Protein AF-A0A0S4QVL9-F1 (afdb_monomer)

pLDDT: mean 72.51, std 14.25, range [42.41, 96.69]

Organism: NCBI:txid795642

Structure (mmCIF, N/CA/C/O backbone):
data_AF-A0A0S4QVL9-F1
#
_entry.id   AF-A0A0S4QVL9-F1
#
loop_
_atom_site.group_PDB
_atom_site.id
_atom_site.type_symbol
_atom_site.label_atom_id
_atom_site.label_alt_id
_atom_site.label_comp_id
_atom_site.label_asym_id
_atom_site.label_entity_id
_atom_site.label_seq_id
_atom_site.pdbx_PDB_ins_code
_atom_site.Cartn_x
_atom_site.Cartn_y
_atom_site.Cartn_z
_atom_site.occupancy
_atom_site.B_iso_or_equiv
_atom_site.auth_seq_id
_atom_site.auth_comp_id
_atom_site.auth_asym_id
_atom_site.auth_atom_id
_atom_site.pdbx_PDB_model_num
ATOM 1 N N . MET A 1 1 ? 8.993 -12.691 2.794 1.00 63.38 1 MET A N 1
ATOM 2 C CA . MET A 1 1 ? 9.316 -13.850 1.930 1.00 63.38 1 MET A CA 1
ATOM 3 C C . MET A 1 1 ? 9.434 -13.462 0.450 1.00 63.38 1 MET A C 1
ATOM 5 O O . MET A 1 1 ? 10.462 -13.752 -0.136 1.00 63.38 1 MET A O 1
ATOM 9 N N . TRP A 1 2 ? 8.481 -12.726 -0.137 1.00 74.31 2 TRP A N 1
ATOM 10 C CA . TRP A 1 2 ? 8.482 -12.377 -1.574 1.00 74.31 2 TRP A CA 1
ATOM 11 C C . TRP A 1 2 ? 9.631 -11.493 -2.078 1.00 74.31 2 TRP A C 1
ATOM 13 O O . TRP A 1 2 ? 10.157 -11.750 -3.154 1.00 74.31 2 TRP A O 1
ATOM 23 N N . LEU A 1 3 ? 10.062 -10.490 -1.304 1.00 77.88 3 LEU A N 1
ATOM 24 C CA . LEU A 1 3 ? 11.186 -9.633 -1.705 1.00 77.88 3 LEU A CA 1
ATOM 25 C C . LEU A 1 3 ? 12.481 -10.435 -1.896 1.00 77.88 3 LEU A C 1
ATOM 27 O O . LEU A 1 3 ? 13.218 -10.189 -2.840 1.00 77.88 3 LEU A O 1
ATOM 31 N N . ARG A 1 4 ? 12.737 -11.413 -1.020 1.00 81.81 4 ARG A N 1
ATOM 32 C CA . ARG A 1 4 ? 13.917 -12.276 -1.114 1.00 81.81 4 ARG A CA 1
ATOM 33 C C . ARG A 1 4 ? 13.907 -13.089 -2.408 1.00 81.81 4 ARG A C 1
ATOM 35 O O . ARG A 1 4 ? 14.911 -13.089 -3.101 1.00 81.81 4 ARG A O 1
ATOM 42 N N . LEU A 1 5 ? 12.771 -13.704 -2.742 1.00 83.25 5 LEU A N 1
ATOM 43 C CA . LEU A 1 5 ? 12.609 -14.469 -3.983 1.00 83.25 5 LEU A CA 1
ATOM 44 C C . LEU A 1 5 ? 12.820 -13.585 -5.219 1.00 83.25 5 LEU A C 1
ATOM 46 O O . LEU A 1 5 ? 13.535 -13.970 -6.134 1.00 83.25 5 LEU A O 1
ATOM 50 N N . HIS A 1 6 ? 12.262 -12.370 -5.213 1.00 80.50 6 HIS A N 1
ATOM 51 C CA . HIS A 1 6 ? 12.462 -11.396 -6.291 1.00 80.50 6 HIS A CA 1
ATOM 52 C C . HIS A 1 6 ? 13.935 -10.990 -6.437 1.00 80.50 6 HIS A C 1
ATOM 54 O O . HIS A 1 6 ? 14.450 -10.942 -7.548 1.00 80.50 6 HIS A O 1
ATOM 60 N N . VAL A 1 7 ? 14.634 -10.733 -5.325 1.00 82.81 7 VAL A N 1
ATOM 61 C CA . VAL A 1 7 ? 16.070 -10.402 -5.337 1.00 82.81 7 VAL A CA 1
ATOM 62 C C . VAL A 1 7 ? 16.918 -11.589 -5.809 1.00 82.81 7 VAL A C 1
ATOM 64 O O . VAL A 1 7 ? 17.855 -11.401 -6.577 1.00 82.81 7 VAL A O 1
ATOM 67 N N . GLU A 1 8 ? 16.584 -12.813 -5.401 1.00 83.94 8 GLU A N 1
ATOM 68 C CA . GLU A 1 8 ? 17.252 -14.029 -5.884 1.00 83.94 8 GLU A CA 1
ATOM 69 C C . GLU A 1 8 ? 17.040 -14.229 -7.398 1.00 83.94 8 GLU A C 1
ATOM 71 O O . GLU A 1 8 ? 17.981 -14.598 -8.097 1.00 83.94 8 GLU A O 1
ATOM 76 N N . GLU A 1 9 ? 15.854 -13.909 -7.927 1.00 80.94 9 GLU A N 1
ATOM 77 C CA . GLU A 1 9 ? 15.532 -14.011 -9.358 1.00 80.94 9 GLU A CA 1
ATOM 78 C C . GLU A 1 9 ? 16.259 -12.964 -10.222 1.00 80.94 9 GLU A C 1
ATOM 80 O O . GLU A 1 9 ? 16.726 -13.265 -11.322 1.00 80.94 9 GLU A O 1
ATOM 85 N N . ILE A 1 10 ? 16.356 -11.717 -9.752 1.00 78.31 10 ILE A N 1
ATOM 86 C CA . ILE A 1 10 ? 17.024 -10.633 -10.496 1.00 78.31 10 ILE A CA 1
ATOM 87 C C . ILE A 1 10 ? 18.547 -10.614 -10.301 1.00 78.31 10 ILE A C 1
ATOM 89 O O . ILE A 1 10 ? 19.243 -9.952 -11.072 1.00 78.31 10 ILE A O 1
ATOM 93 N N . GLY A 1 11 ? 19.062 -11.335 -9.303 1.00 79.38 11 GLY A N 1
ATOM 94 C CA . GLY A 1 11 ? 20.475 -11.376 -8.939 1.00 79.38 11 GLY A CA 1
ATOM 95 C C . GLY A 1 11 ? 20.902 -10.247 -7.993 1.00 79.38 11 GLY A C 1
ATOM 96 O O . GLY A 1 11 ? 20.089 -9.515 -7.427 1.00 79.38 11 GLY A O 1
ATOM 97 N N . ARG A 1 12 ?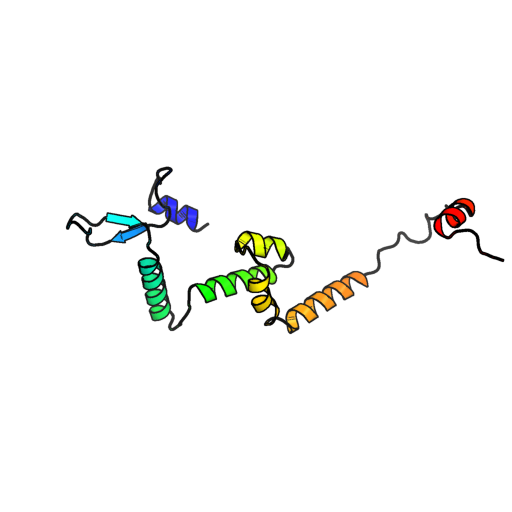 22.221 -10.102 -7.791 1.00 74.31 12 ARG A N 1
ATOM 98 C CA . ARG A 1 12 ? 22.775 -9.061 -6.909 1.00 74.31 12 ARG A CA 1
ATOM 99 C C . ARG A 1 12 ? 22.432 -7.667 -7.439 1.00 74.31 12 ARG A C 1
ATOM 101 O O . ARG A 1 12 ? 22.944 -7.244 -8.471 1.00 74.31 12 ARG A O 1
ATOM 108 N N . LEU A 1 13 ? 21.615 -6.946 -6.679 1.00 79.62 13 LEU A N 1
ATOM 109 C CA . LEU A 1 13 ? 21.404 -5.514 -6.844 1.00 79.62 13 LEU A CA 1
ATOM 110 C C . LEU A 1 13 ? 22.646 -4.758 -6.352 1.00 79.62 13 LEU A C 1
ATOM 112 O O . LEU A 1 13 ? 23.142 -5.032 -5.258 1.00 79.62 13 LEU A O 1
ATOM 116 N N . GLY A 1 14 ? 23.147 -3.809 -7.145 1.00 78.69 14 GLY A N 1
ATOM 117 C CA . GLY A 1 14 ? 24.125 -2.834 -6.658 1.00 78.69 14 GLY A CA 1
ATOM 118 C C . GLY A 1 14 ? 23.483 -1.880 -5.647 1.00 78.69 14 GLY A C 1
ATOM 119 O O . GLY A 1 14 ? 22.259 -1.749 -5.624 1.00 78.69 14 GLY A O 1
ATOM 120 N N . ALA A 1 15 ? 24.296 -1.193 -4.839 1.00 79.44 15 ALA A N 1
ATOM 121 C CA . ALA A 1 15 ? 23.807 -0.292 -3.786 1.00 79.44 15 ALA A CA 1
ATOM 122 C C . ALA A 1 15 ? 22.820 0.774 -4.308 1.00 79.44 15 ALA A C 1
ATOM 124 O O . ALA A 1 15 ? 21.812 1.041 -3.661 1.00 79.44 15 ALA A O 1
ATOM 125 N N . ASP A 1 16 ? 23.051 1.286 -5.521 1.00 82.44 16 ASP A N 1
ATOM 126 C CA . ASP A 1 16 ? 22.215 2.319 -6.154 1.00 82.44 16 ASP A CA 1
ATOM 127 C C . ASP A 1 16 ? 21.198 1.755 -7.160 1.00 82.44 16 ASP A C 1
ATOM 129 O O . ASP A 1 16 ? 20.567 2.488 -7.924 1.00 82.44 16 ASP A O 1
ATOM 133 N N . THR A 1 17 ? 21.044 0.429 -7.215 1.00 82.56 17 THR A N 1
ATOM 134 C CA . THR A 1 17 ? 20.136 -0.206 -8.172 1.00 82.56 17 THR A CA 1
ATOM 135 C C . THR A 1 17 ? 18.720 -0.258 -7.599 1.00 82.56 17 THR A C 1
ATOM 137 O O . THR A 1 17 ? 18.511 -0.857 -6.542 1.00 82.56 17 THR A O 1
ATOM 140 N N . PRO A 1 18 ? 17.704 0.291 -8.291 1.00 85.00 18 PRO A N 1
ATOM 141 C CA . PRO A 1 18 ? 16.336 0.214 -7.806 1.00 85.00 18 PRO A CA 1
ATOM 142 C C . PRO A 1 18 ? 15.875 -1.243 -7.765 1.00 85.00 18 PRO A C 1
ATOM 144 O O . PRO A 1 18 ? 15.977 -1.964 -8.757 1.00 85.00 18 PRO A O 1
ATOM 147 N N . VAL A 1 19 ? 15.328 -1.643 -6.615 1.00 86.69 19 VAL A N 1
ATOM 148 C CA . VAL A 1 19 ? 14.837 -3.004 -6.338 1.00 86.69 19 VAL A CA 1
ATOM 149 C C . VAL A 1 19 ? 13.738 -3.422 -7.316 1.00 86.69 19 VAL A C 1
ATOM 151 O O . VAL A 1 19 ? 13.696 -4.555 -7.799 1.00 86.69 19 VAL A O 1
ATOM 154 N N . TRP A 1 20 ? 12.834 -2.493 -7.625 1.00 87.25 20 TRP A N 1
ATOM 155 C CA . TRP A 1 20 ? 11.713 -2.741 -8.518 1.00 87.25 20 TRP A CA 1
ATOM 156 C C . TRP A 1 20 ? 12.088 -2.372 -9.947 1.00 87.25 20 TRP A C 1
ATOM 158 O O . TRP A 1 20 ? 12.240 -1.199 -10.293 1.00 87.25 20 TRP A O 1
ATOM 168 N N . GLN A 1 21 ? 12.207 -3.392 -10.791 1.00 86.06 21 GLN A N 1
ATOM 169 C CA . GLN A 1 21 ? 12.550 -3.256 -12.201 1.00 86.06 21 GLN A CA 1
ATOM 170 C C . GLN A 1 21 ? 11.524 -3.980 -13.066 1.00 86.06 21 GLN A C 1
ATOM 172 O O . GLN A 1 21 ? 10.949 -4.990 -12.667 1.00 86.06 21 GLN A O 1
ATOM 177 N N . THR A 1 22 ? 11.320 -3.479 -14.279 1.00 83.94 22 THR A N 1
ATOM 178 C CA . THR A 1 22 ? 10.484 -4.120 -15.297 1.00 83.94 22 THR A CA 1
ATOM 179 C C . THR A 1 22 ? 11.321 -4.541 -16.486 1.00 83.94 22 THR A C 1
ATOM 181 O O . THR A 1 22 ? 12.231 -3.822 -16.898 1.00 83.94 22 THR A O 1
ATOM 184 N N . LEU A 1 23 ? 10.988 -5.694 -17.062 1.00 81.00 23 LEU A N 1
ATOM 185 C CA . LEU A 1 23 ? 11.552 -6.134 -18.330 1.00 81.00 23 LEU A CA 1
ATOM 186 C C . LEU A 1 23 ? 10.878 -5.367 -19.468 1.00 81.00 23 LEU A C 1
ATOM 188 O O . LEU A 1 23 ? 9.672 -5.496 -19.700 1.00 81.00 23 LEU A O 1
ATOM 192 N N . ARG A 1 24 ? 11.654 -4.562 -20.191 1.00 75.19 24 ARG A N 1
ATOM 193 C CA . ARG A 1 24 ? 11.199 -3.913 -21.419 1.00 75.19 24 ARG A CA 1
ATOM 194 C C . ARG A 1 24 ? 11.705 -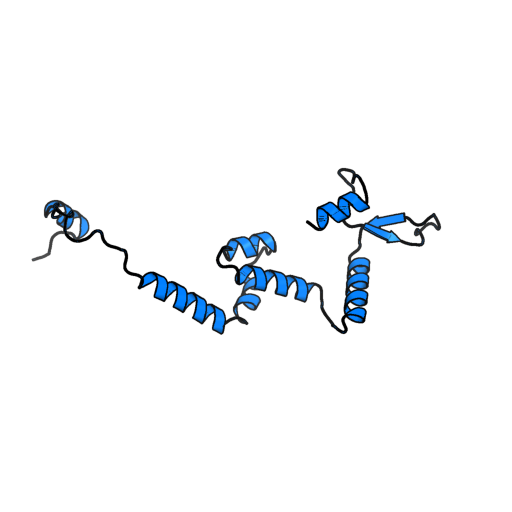4.730 -22.598 1.00 75.19 24 ARG A C 1
ATOM 196 O O . ARG A 1 24 ? 12.905 -4.840 -22.807 1.00 75.19 24 ARG A O 1
ATOM 203 N N . ARG A 1 25 ? 10.776 -5.279 -23.390 1.00 66.12 25 ARG A N 1
ATOM 204 C CA . ARG A 1 25 ? 11.089 -6.090 -24.584 1.00 66.12 25 ARG A CA 1
ATOM 205 C C . ARG A 1 25 ? 11.877 -5.311 -25.651 1.00 66.12 25 ARG A C 1
ATOM 207 O O . ARG A 1 25 ? 12.521 -5.918 -26.495 1.00 66.12 25 ARG A O 1
ATOM 214 N N . ARG A 1 26 ? 11.817 -3.978 -25.613 1.00 64.69 26 ARG A N 1
ATOM 215 C CA . ARG A 1 26 ? 12.547 -3.071 -26.499 1.00 64.69 26 ARG A CA 1
ATOM 216 C C . ARG A 1 26 ? 13.134 -1.953 -25.650 1.00 64.69 26 ARG A C 1
ATOM 218 O O . ARG A 1 26 ? 12.382 -1.308 -24.912 1.00 64.69 26 ARG A O 1
ATOM 225 N N . ALA A 1 27 ? 14.443 -1.756 -25.720 1.00 62.53 27 ALA A N 1
ATOM 226 C CA . ALA A 1 27 ? 15.066 -0.600 -25.100 1.00 62.53 27 ALA A CA 1
ATOM 227 C C . ALA A 1 27 ? 14.696 0.676 -25.887 1.00 62.53 27 ALA A C 1
ATOM 229 O O . ALA A 1 27 ? 14.326 0.610 -27.064 1.00 62.53 27 ALA A O 1
ATOM 230 N N . ARG A 1 28 ? 14.700 1.837 -25.217 1.00 64.62 28 ARG A N 1
ATOM 231 C CA . ARG A 1 28 ? 14.255 3.125 -25.798 1.00 64.62 28 ARG A CA 1
ATOM 232 C C . ARG A 1 28 ? 15.123 3.559 -26.988 1.00 64.62 28 ARG A C 1
ATOM 234 O O . ARG A 1 28 ? 14.655 4.281 -27.857 1.00 64.62 28 ARG A O 1
ATOM 241 N N . ASP A 1 29 ? 16.354 3.080 -27.003 1.00 67.81 29 ASP A N 1
ATOM 242 C CA . ASP A 1 29 ? 17.436 3.276 -27.965 1.00 67.81 29 ASP A CA 1
ATOM 243 C C . ASP A 1 29 ? 17.528 2.156 -29.022 1.00 67.81 29 ASP A C 1
ATOM 245 O O . ASP A 1 29 ? 18.457 2.133 -29.820 1.00 67.81 29 ASP A O 1
ATOM 249 N N . GLY A 1 30 ? 16.572 1.218 -29.059 1.00 68.19 30 GLY A N 1
ATOM 250 C CA . GLY A 1 30 ? 16.589 0.104 -30.015 1.00 68.19 30 GLY A CA 1
ATOM 251 C C . GLY A 1 30 ? 17.554 -1.029 -29.650 1.00 68.19 30 GLY A C 1
ATOM 252 O O . GLY A 1 30 ? 17.684 -1.977 -30.423 1.00 68.19 30 GLY A O 1
ATOM 253 N N . GLY A 1 31 ? 18.179 -0.963 -28.472 1.00 66.12 31 GLY A N 1
ATOM 254 C CA . GLY A 1 31 ? 19.013 -2.027 -27.929 1.00 66.12 31 GLY A CA 1
ATOM 255 C C . GLY A 1 31 ? 18.232 -3.286 -27.512 1.00 66.12 31 GLY A C 1
ATOM 256 O O . GLY A 1 31 ? 16.990 -3.312 -27.541 1.00 66.12 31 GLY A O 1
ATOM 257 N N . PRO A 1 32 ? 18.957 -4.349 -27.108 1.00 63.22 32 PRO A N 1
ATOM 258 C CA . PRO A 1 32 ? 18.357 -5.579 -26.603 1.00 63.22 32 PRO A CA 1
ATOM 259 C C . PRO A 1 32 ? 17.441 -5.304 -25.398 1.00 63.22 32 PRO A C 1
ATOM 261 O O . PRO A 1 32 ? 17.578 -4.278 -24.728 1.00 63.22 32 PRO A O 1
ATOM 264 N N . PRO A 1 33 ? 16.484 -6.203 -25.109 1.00 69.62 33 PRO A N 1
ATOM 265 C CA . PRO A 1 33 ? 15.594 -6.049 -23.968 1.00 69.62 33 PRO A CA 1
ATOM 266 C C . PRO A 1 33 ? 16.385 -5.827 -22.675 1.00 69.62 33 PRO A C 1
ATOM 268 O O . PRO A 1 33 ? 17.277 -6.601 -22.336 1.00 69.62 33 PRO A O 1
ATOM 271 N N . GLY A 1 34 ? 16.035 -4.761 -21.959 1.00 75.31 34 GLY A N 1
ATOM 272 C CA . GLY A 1 34 ? 16.725 -4.322 -20.750 1.00 75.31 34 GLY A CA 1
ATOM 273 C C . GLY A 1 34 ? 15.782 -4.225 -19.556 1.00 75.31 34 GLY A C 1
ATOM 274 O O . GLY A 1 34 ? 14.565 -4.047 -19.704 1.00 75.31 34 GLY A O 1
ATOM 275 N N . ARG A 1 35 ? 16.350 -4.333 -18.352 1.00 78.94 35 ARG A N 1
ATOM 276 C CA . ARG A 1 35 ? 15.641 -4.024 -17.108 1.00 78.94 35 ARG A CA 1
ATOM 277 C C . ARG A 1 35 ? 15.670 -2.517 -16.891 1.00 78.94 35 ARG A C 1
ATOM 279 O O . ARG A 1 35 ? 16.730 -1.904 -16.880 1.00 78.94 35 ARG A O 1
ATOM 286 N N . VAL A 1 36 ? 14.493 -1.926 -16.733 1.00 83.06 36 VAL A N 1
ATOM 287 C CA . VAL A 1 36 ? 14.321 -0.488 -16.490 1.00 83.06 36 VAL A CA 1
ATOM 288 C C . VAL A 1 36 ? 13.619 -0.317 -15.146 1.00 83.06 36 VAL A C 1
ATOM 290 O O . VAL A 1 36 ? 12.735 -1.129 -14.844 1.00 83.06 36 VAL A O 1
ATOM 293 N N . PRO A 1 37 ? 13.960 0.709 -14.344 1.00 87.69 37 PRO A N 1
ATOM 294 C CA . PRO A 1 37 ? 13.262 0.981 -13.093 1.00 87.69 37 PRO A CA 1
ATOM 295 C C . PRO A 1 37 ? 11.742 1.009 -13.288 1.00 87.69 37 PRO A C 1
ATOM 297 O O . PRO A 1 37 ? 11.231 1.521 -14.290 1.00 87.69 37 PRO A O 1
ATOM 300 N N . LEU A 1 38 ? 11.011 0.415 -12.346 1.00 88.25 38 LEU A N 1
ATOM 301 C CA . LEU A 1 38 ? 9.554 0.380 -12.376 1.00 88.25 38 LEU A CA 1
ATOM 302 C C . LEU A 1 38 ? 9.007 1.803 -12.208 1.00 88.25 38 LEU A C 1
ATOM 304 O O . LEU A 1 38 ? 9.018 2.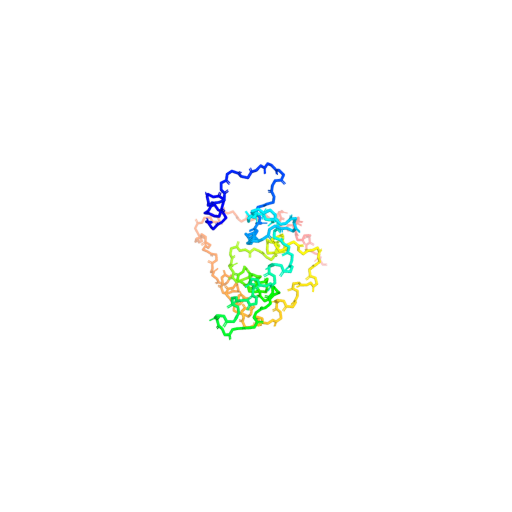360 -11.115 1.00 88.25 38 LEU A O 1
ATOM 308 N N . SER A 1 39 ? 8.500 2.382 -13.295 1.00 89.06 39 SER A N 1
ATOM 309 C CA . SER A 1 39 ? 7.783 3.655 -13.235 1.00 89.06 39 SER A CA 1
ATOM 310 C C . SER A 1 39 ? 6.362 3.470 -12.698 1.00 89.06 39 SER A C 1
ATOM 312 O O . SER A 1 39 ? 5.779 2.384 -12.785 1.00 89.06 39 SER A O 1
ATOM 314 N N . TYR A 1 40 ? 5.761 4.558 -12.209 1.00 86.38 40 TYR A N 1
ATOM 315 C CA . TYR A 1 40 ? 4.363 4.570 -11.770 1.00 86.38 40 TYR A CA 1
ATOM 316 C C . TYR A 1 40 ? 3.402 4.073 -12.861 1.00 86.38 40 TYR A C 1
ATOM 318 O O . TYR A 1 40 ? 2.514 3.263 -12.602 1.00 86.38 40 TYR A O 1
ATOM 326 N N . GLU A 1 41 ? 3.605 4.497 -14.109 1.00 88.12 41 GLU A N 1
ATOM 327 C CA . GLU A 1 41 ? 2.785 4.053 -15.238 1.00 88.12 41 GLU A CA 1
ATOM 328 C C . GLU A 1 41 ? 2.920 2.555 -15.507 1.00 88.12 41 GLU A C 1
ATOM 330 O O . GLU A 1 41 ? 1.928 1.884 -15.800 1.00 88.12 41 GLU A O 1
ATOM 335 N N . ALA A 1 42 ? 4.139 2.019 -15.393 1.00 88.75 42 ALA A N 1
ATOM 336 C CA . ALA A 1 42 ? 4.389 0.596 -15.557 1.00 88.75 42 ALA A CA 1
ATOM 337 C C . ALA A 1 42 ? 3.706 -0.207 -14.441 1.00 88.75 42 ALA A C 1
ATOM 339 O O . ALA A 1 42 ? 3.036 -1.196 -14.739 1.00 88.75 42 ALA A O 1
ATOM 340 N N . LEU A 1 43 ? 3.781 0.261 -13.190 1.00 89.25 43 LEU A N 1
ATOM 341 C CA . LEU A 1 43 ? 3.060 -0.333 -12.063 1.00 89.25 43 LEU A CA 1
ATOM 342 C C . LEU A 1 43 ? 1.542 -0.283 -12.285 1.00 89.25 43 LEU A C 1
ATOM 344 O O . LEU A 1 43 ? 0.855 -1.293 -12.139 1.00 89.25 43 LEU A O 1
ATOM 348 N N . ARG A 1 44 ? 1.010 0.864 -12.719 1.00 89.88 44 ARG A N 1
ATOM 349 C CA . ARG A 1 44 ? -0.416 1.023 -13.035 1.00 89.88 44 ARG A CA 1
ATOM 350 C C . ARG A 1 44 ? -0.852 0.086 -14.162 1.00 89.88 44 ARG A C 1
ATOM 352 O O . ARG A 1 44 ? -1.939 -0.479 -14.101 1.00 89.88 44 ARG A O 1
ATOM 359 N N . ALA A 1 45 ? -0.018 -0.113 -15.181 1.00 90.50 45 ALA A N 1
ATOM 360 C CA . ALA A 1 45 ? -0.292 -1.059 -16.258 1.00 90.50 45 ALA A CA 1
ATOM 361 C C . ALA A 1 45 ? -0.280 -2.520 -15.779 1.00 90.50 45 ALA A C 1
ATOM 363 O O . ALA A 1 45 ? -1.117 -3.299 -16.231 1.00 90.50 45 ALA A O 1
ATOM 364 N N . VAL A 1 46 ? 0.624 -2.891 -14.863 1.00 90.56 46 VAL A N 1
ATOM 365 C CA . VAL A 1 46 ? 0.621 -4.215 -14.214 1.00 90.56 46 VAL A CA 1
ATOM 366 C C . VAL A 1 46 ? -0.682 -4.424 -13.445 1.00 90.56 46 VAL A C 1
ATOM 368 O O . VAL A 1 46 ? -1.354 -5.426 -13.677 1.00 90.56 46 VAL A O 1
ATOM 371 N N . LEU A 1 47 ? -1.080 -3.458 -12.611 1.00 91.81 47 LEU A N 1
ATOM 372 C CA . LEU A 1 47 ? -2.310 -3.550 -11.824 1.00 91.81 47 LEU A CA 1
ATOM 373 C C . LEU A 1 47 ? -3.554 -3.667 -12.715 1.00 91.81 47 LEU A C 1
ATOM 375 O O . LEU A 1 47 ? -4.392 -4.529 -12.482 1.00 91.81 47 LEU A O 1
ATOM 379 N N . ARG A 1 48 ? -3.642 -2.879 -13.796 1.00 93.44 48 ARG A N 1
ATOM 380 C CA . ARG A 1 48 ? -4.748 -2.995 -14.765 1.00 93.44 48 ARG A CA 1
ATOM 381 C C . ARG A 1 48 ? -4.834 -4.380 -15.406 1.00 93.44 48 ARG A C 1
ATOM 383 O O . ARG A 1 48 ? -5.934 -4.882 -15.598 1.00 93.44 48 ARG A O 1
ATOM 390 N N . ARG A 1 49 ? -3.697 -4.999 -15.741 1.00 93.44 49 ARG A N 1
ATOM 391 C CA . ARG A 1 49 ? -3.685 -6.367 -16.285 1.00 93.44 49 ARG A CA 1
ATOM 392 C C . ARG A 1 49 ? -4.158 -7.384 -15.251 1.00 93.44 49 ARG A C 1
ATOM 394 O O . ARG A 1 49 ? -4.964 -8.239 -15.592 1.00 93.44 49 ARG A O 1
ATOM 401 N N . ALA A 1 50 ? -3.697 -7.268 -14.006 1.00 94.25 50 ALA A N 1
ATOM 402 C CA . ALA A 1 50 ? -4.143 -8.134 -12.917 1.00 94.25 50 ALA A CA 1
ATOM 403 C C . ALA A 1 50 ? -5.658 -8.009 -12.683 1.00 94.25 50 ALA A C 1
ATOM 405 O O . ALA A 1 50 ? -6.350 -9.017 -12.617 1.00 94.25 50 ALA A O 1
ATOM 406 N N . ASN A 1 51 ? -6.181 -6.782 -12.668 1.00 95.44 51 ASN A N 1
ATOM 407 C CA . ASN A 1 51 ? -7.615 -6.512 -12.579 1.00 95.44 51 ASN A CA 1
ATOM 408 C C . ASN A 1 51 ? -8.407 -7.162 -13.720 1.00 95.44 51 ASN A C 1
ATOM 410 O O . ASN A 1 51 ? -9.431 -7.788 -13.472 1.00 95.44 51 ASN A O 1
ATOM 414 N N . GLY A 1 52 ? -7.908 -7.076 -14.959 1.00 96.31 52 GLY A N 1
ATOM 415 C CA . GLY A 1 52 ? -8.533 -7.733 -16.110 1.00 96.31 52 GLY A CA 1
ATOM 416 C C . GLY A 1 52 ? -8.583 -9.259 -15.988 1.00 96.31 52 GLY A C 1
ATOM 417 O O . GLY A 1 52 ? -9.569 -9.864 -16.390 1.00 96.31 52 GLY A O 1
ATOM 418 N N . LEU A 1 53 ? -7.555 -9.879 -15.399 1.00 96.69 53 LEU A N 1
ATOM 419 C CA . LEU A 1 53 ? -7.522 -11.326 -15.151 1.00 96.69 53 LEU A CA 1
ATOM 420 C C . LEU A 1 53 ? -8.448 -11.751 -14.005 1.00 96.69 53 LEU A C 1
ATOM 422 O O . LEU A 1 53 ? -9.019 -12.834 -14.051 1.00 96.69 53 LEU A O 1
ATOM 426 N N . LEU A 1 54 ? -8.574 -10.915 -12.975 1.00 94.81 54 L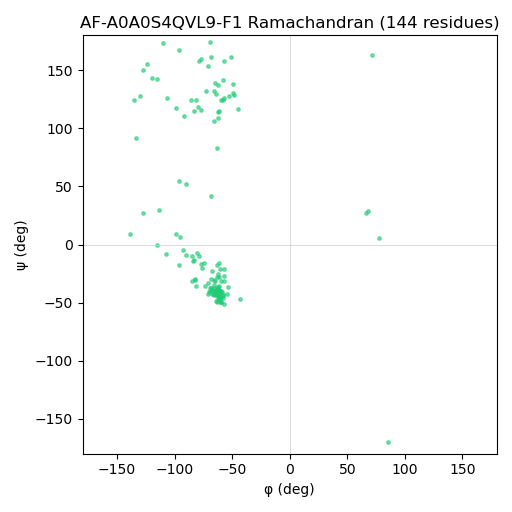EU A N 1
ATOM 427 C CA . LEU A 1 54 ? -9.366 -11.205 -11.778 1.00 94.81 54 LEU A CA 1
ATOM 428 C C . LEU A 1 54 ? -10.830 -10.752 -11.893 1.00 94.81 54 LEU A C 1
ATOM 430 O O . LEU A 1 54 ? -11.625 -11.061 -11.011 1.00 94.81 54 LEU A O 1
ATOM 434 N N . GLY A 1 55 ? -11.189 -10.005 -12.942 1.00 94.88 55 GLY A N 1
ATOM 435 C CA . GLY A 1 55 ? -12.513 -9.392 -13.072 1.00 94.88 55 GLY A CA 1
ATOM 436 C C . GLY A 1 55 ? -12.780 -8.304 -12.027 1.00 94.88 55 GLY A C 1
ATOM 437 O O . GLY A 1 55 ? -13.926 -8.074 -11.654 1.00 94.88 55 GLY A O 1
ATOM 438 N N . THR A 1 56 ? -11.731 -7.652 -11.522 1.00 93.06 56 THR A N 1
ATOM 439 C CA . THR A 1 56 ? -11.820 -6.621 -10.478 1.00 93.06 56 THR A CA 1
ATOM 440 C C . THR A 1 56 ? -11.501 -5.234 -11.036 1.00 93.06 56 THR A C 1
ATOM 442 O O . THR A 1 56 ? -11.094 -5.073 -12.185 1.00 93.06 56 THR A O 1
ATOM 445 N N . ASN A 1 57 ? -11.678 -4.196 -10.219 1.00 90.62 57 ASN A N 1
ATOM 446 C CA . ASN A 1 57 ? -11.379 -2.805 -10.567 1.00 90.62 57 ASN A CA 1
ATOM 447 C C . ASN A 1 57 ? -10.466 -2.117 -9.535 1.00 90.62 57 ASN A C 1
ATOM 449 O O . ASN A 1 57 ? -10.498 -0.895 -9.404 1.00 90.62 57 ASN A O 1
ATOM 453 N N . TRP A 1 58 ? -9.637 -2.887 -8.824 1.00 88.88 58 TRP A N 1
ATOM 454 C CA . TRP A 1 58 ? -8.847 -2.384 -7.701 1.00 88.88 58 TRP A CA 1
ATOM 455 C C . TRP A 1 58 ? -7.834 -1.305 -8.092 1.00 88.88 58 TRP A C 1
ATOM 457 O O . TRP A 1 58 ? -7.097 -1.406 -9.078 1.00 88.88 58 TRP A O 1
ATOM 467 N N . SER A 1 59 ? -7.751 -0.279 -7.262 1.00 86.62 59 SER A N 1
ATOM 468 C CA . SER A 1 59 ? -6.755 0.777 -7.305 1.00 86.62 59 SER A CA 1
ATOM 469 C C . SER A 1 59 ? -5.595 0.489 -6.341 1.00 86.62 59 SER A C 1
ATOM 471 O O . SER A 1 59 ? -5.671 -0.369 -5.462 1.00 86.62 59 SER A O 1
ATOM 473 N N . MET A 1 60 ? -4.495 1.240 -6.466 1.00 81.81 60 MET A N 1
ATOM 474 C CA . MET A 1 60 ? -3.402 1.171 -5.479 1.00 81.81 60 MET A CA 1
ATOM 475 C C . MET A 1 60 ? -3.864 1.628 -4.088 1.00 81.81 60 MET A C 1
ATOM 477 O O . MET A 1 60 ? -3.327 1.175 -3.079 1.00 81.81 60 MET A O 1
ATOM 481 N N . HIS A 1 61 ? -4.866 2.510 -4.040 1.00 83.69 61 HIS A N 1
ATOM 482 C CA . HIS A 1 61 ? -5.446 2.979 -2.792 1.00 83.69 61 HIS A CA 1
ATOM 483 C C . HIS A 1 61 ? -6.213 1.858 -2.081 1.00 83.69 61 HIS A C 1
ATOM 485 O O . HIS A 1 61 ? -6.076 1.711 -0.872 1.00 83.69 61 HIS A O 1
ATOM 491 N N . ASP A 1 62 ? -6.908 0.991 -2.820 1.00 83.06 62 ASP A N 1
ATOM 492 C CA . ASP A 1 62 ? -7.660 -0.135 -2.243 1.00 83.06 62 ASP A CA 1
ATOM 493 C C . ASP A 1 62 ? -6.727 -1.164 -1.596 1.00 83.06 62 ASP A C 1
ATOM 495 O O . ASP A 1 62 ? -7.030 -1.738 -0.547 1.00 83.06 62 ASP A O 1
ATOM 499 N N . LEU A 1 63 ? -5.537 -1.355 -2.177 1.00 83.56 63 LEU A N 1
ATOM 500 C CA . LEU A 1 63 ? -4.491 -2.191 -1.587 1.00 83.56 63 LEU A CA 1
ATOM 501 C C . LEU A 1 63 ? -3.972 -1.590 -0.274 1.00 83.56 63 LEU A C 1
ATOM 503 O O . LEU A 1 63 ? -3.800 -2.313 0.711 1.00 83.56 63 LEU A O 1
ATOM 507 N N . ARG A 1 64 ? -3.759 -0.267 -0.238 1.00 82.31 64 ARG A N 1
ATOM 508 C CA . ARG A 1 64 ? -3.351 0.451 0.979 1.00 82.31 64 ARG A CA 1
ATOM 509 C C . ARG A 1 64 ? -4.436 0.381 2.052 1.00 82.31 64 ARG A C 1
ATOM 511 O O . ARG A 1 64 ? -4.114 0.075 3.197 1.00 82.31 64 ARG A O 1
ATOM 518 N N . HIS A 1 65 ? -5.697 0.566 1.670 1.00 77.81 65 HIS A N 1
ATOM 519 C CA . HIS A 1 65 ? -6.859 0.444 2.548 1.00 77.81 65 HIS A CA 1
ATOM 520 C C . HIS A 1 65 ? -6.955 -0.960 3.152 1.00 77.81 65 HIS A C 1
ATOM 522 O O . HIS A 1 65 ? -7.035 -1.128 4.366 1.00 77.81 65 HIS A O 1
ATOM 528 N N . THR A 1 66 ? -6.851 -1.992 2.313 1.00 80.75 66 THR A N 1
ATOM 529 C CA . THR A 1 66 ? -6.894 -3.393 2.750 1.00 80.75 66 THR A CA 1
ATOM 530 C C . THR A 1 66 ? -5.749 -3.720 3.711 1.00 80.75 66 THR A C 1
ATOM 532 O O . THR A 1 66 ? -5.955 -4.425 4.697 1.00 80.75 66 THR A O 1
ATOM 535 N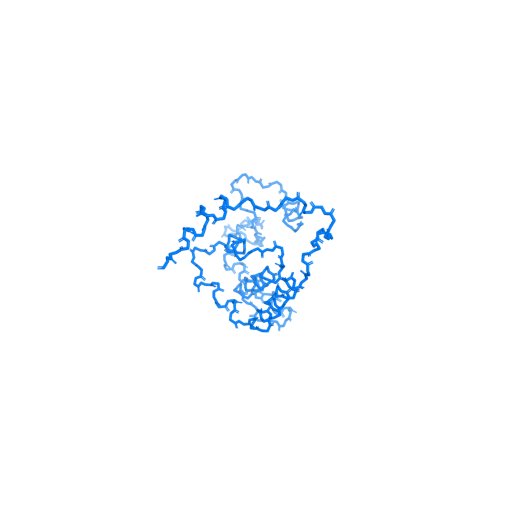 N . CYS A 1 67 ? -4.543 -3.204 3.451 1.00 82.81 67 CYS A N 1
ATOM 536 C CA . CYS A 1 67 ? -3.401 -3.353 4.352 1.00 82.81 67 CYS A CA 1
ATOM 537 C C . CYS A 1 67 ? -3.665 -2.680 5.708 1.00 82.81 67 CYS A C 1
ATOM 539 O O . CYS A 1 67 ? -3.511 -3.322 6.746 1.00 82.81 67 CYS A O 1
ATOM 541 N N . ALA A 1 68 ? -4.125 -1.424 5.698 1.00 81.94 68 ALA A N 1
ATOM 542 C CA . ALA A 1 68 ? -4.451 -0.666 6.90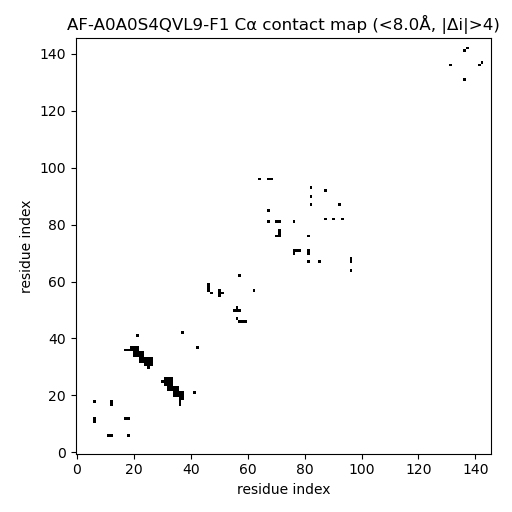3 1.00 81.94 68 ALA A CA 1
ATOM 543 C C . ALA A 1 68 ? -5.499 -1.389 7.760 1.00 81.94 68 ALA A C 1
ATOM 545 O O . ALA A 1 68 ? -5.249 -1.653 8.934 1.00 81.94 68 ALA A O 1
ATOM 546 N N . LEU A 1 69 ? -6.617 -1.802 7.156 1.00 80.00 69 LEU A N 1
ATOM 547 C CA . LEU A 1 69 ? -7.671 -2.550 7.842 1.00 80.00 69 LEU A CA 1
ATOM 548 C C . LEU A 1 69 ? -7.155 -3.854 8.456 1.00 80.00 69 LEU A C 1
ATOM 550 O O . LEU A 1 69 ? -7.484 -4.175 9.595 1.00 80.00 69 LEU A O 1
ATOM 554 N N . ARG A 1 70 ? -6.332 -4.616 7.724 1.00 83.25 70 ARG A N 1
ATOM 555 C CA . ARG A 1 70 ? -5.757 -5.867 8.243 1.00 83.25 70 ARG A CA 1
ATOM 556 C C . ARG A 1 70 ? -4.859 -5.625 9.450 1.00 83.25 70 ARG A C 1
ATOM 558 O O . ARG A 1 70 ? -4.920 -6.407 10.390 1.00 83.25 70 ARG A O 1
ATOM 565 N N . MET A 1 71 ? -4.066 -4.555 9.437 1.00 83.31 71 MET A N 1
ATOM 566 C CA . MET A 1 71 ? -3.206 -4.213 10.569 1.00 83.31 71 MET A CA 1
ATOM 567 C C . MET A 1 71 ? -4.009 -3.703 11.771 1.00 83.31 71 MET A C 1
ATOM 569 O O . MET A 1 71 ? -3.760 -4.145 12.883 1.00 83.31 71 MET A O 1
ATOM 573 N N . ILE A 1 72 ? -5.017 -2.848 11.557 1.00 81.38 72 ILE A N 1
ATOM 574 C CA . ILE A 1 72 ? -5.898 -2.328 12.625 1.00 81.38 72 ILE A CA 1
ATOM 575 C C . ILE A 1 72 ? -6.681 -3.452 13.322 1.00 81.38 72 ILE A C 1
ATOM 577 O O . ILE A 1 72 ? -7.068 -3.315 14.486 1.00 81.38 72 ILE A O 1
ATOM 581 N N . ARG A 1 73 ? -6.944 -4.551 12.610 1.00 77.00 73 ARG A N 1
ATOM 582 C CA . ARG A 1 73 ? -7.642 -5.730 13.134 1.00 77.00 73 ARG A CA 1
ATOM 583 C C . ARG A 1 73 ? -6.733 -6.698 13.897 1.00 77.00 73 ARG A C 1
ATOM 585 O O . ARG A 1 73 ? -7.263 -7.570 14.582 1.00 77.00 73 ARG A O 1
ATOM 592 N N . ASP A 1 74 ? -5.409 -6.567 13.809 1.00 82.56 74 ASP A N 1
ATOM 593 C CA . ASP A 1 74 ? -4.483 -7.375 14.608 1.00 82.56 74 ASP A CA 1
ATOM 594 C C . ASP A 1 74 ? -4.330 -6.747 16.000 1.00 82.56 74 ASP A C 1
ATOM 596 O O . ASP A 1 74 ? -3.803 -5.647 16.142 1.00 82.56 74 ASP A O 1
ATOM 600 N N . ALA A 1 75 ? -4.775 -7.456 17.040 1.00 79.19 75 ALA A N 1
ATOM 601 C CA . ALA A 1 75 ? -4.712 -6.986 18.426 1.00 79.19 75 ALA A CA 1
ATOM 602 C C . ALA A 1 75 ? -3.277 -6.740 18.931 1.00 79.19 75 ALA A C 1
ATOM 604 O O . ALA A 1 75 ? -3.090 -6.081 19.950 1.00 79.19 75 ALA A O 1
ATOM 605 N N . ARG A 1 76 ? -2.261 -7.264 18.234 1.00 86.31 76 ARG A N 1
ATOM 606 C CA . ARG A 1 76 ? -0.844 -7.074 18.576 1.00 86.31 76 ARG A CA 1
ATOM 607 C C . ARG A 1 76 ? -0.256 -5.787 18.003 1.00 86.31 76 ARG A C 1
ATOM 609 O O . ARG A 1 76 ? 0.878 -5.460 18.335 1.00 86.31 76 ARG A O 1
ATOM 616 N N . LEU A 1 77 ? -0.980 -5.094 17.122 1.00 79.69 77 LEU A N 1
ATOM 617 C CA . LEU A 1 77 ? -0.530 -3.856 16.495 1.00 79.69 77 LEU A CA 1
ATOM 618 C C . LEU A 1 77 ? -1.282 -2.669 17.089 1.00 79.69 77 LEU A C 1
ATOM 620 O O . LEU A 1 77 ? -2.512 -2.623 17.094 1.00 79.69 77 LEU A O 1
ATOM 624 N N . SER A 1 78 ? -0.538 -1.675 17.570 1.00 83.56 78 SER A N 1
ATOM 625 C CA . SER A 1 78 ? -1.131 -0.411 17.992 1.00 83.56 78 SER A CA 1
ATOM 626 C C . SER A 1 78 ? -1.434 0.473 16.780 1.00 83.56 78 SER A C 1
ATOM 628 O O . SER A 1 78 ? -0.800 0.369 15.729 1.00 83.56 78 SER A O 1
ATOM 630 N N . LEU A 1 79 ? -2.364 1.421 16.929 1.00 79.00 79 LEU A N 1
ATOM 631 C CA . LEU A 1 79 ? -2.655 2.405 15.878 1.00 79.00 79 LEU A CA 1
ATOM 632 C C . LEU A 1 79 ? -1.404 3.211 15.473 1.00 79.00 79 LEU A C 1
ATOM 634 O O . LEU A 1 79 ? -1.249 3.576 14.307 1.00 79.00 79 LEU A O 1
ATOM 638 N N . ARG A 1 80 ? -0.481 3.436 16.419 1.00 79.12 80 ARG A N 1
ATOM 639 C CA . ARG A 1 80 ? 0.804 4.096 16.164 1.00 79.12 80 ARG A CA 1
ATOM 640 C C . ARG A 1 80 ? 1.689 3.268 15.230 1.00 79.12 80 ARG A C 1
ATOM 642 O O . ARG A 1 80 ? 2.256 3.835 14.301 1.00 79.12 80 ARG A O 1
ATOM 649 N N . ASP A 1 81 ? 1.751 1.950 15.419 1.00 82.12 81 ASP A N 1
ATOM 650 C CA . ASP A 1 81 ? 2.521 1.051 14.546 1.00 82.12 81 ASP A CA 1
ATOM 651 C C . ASP A 1 81 ? 1.980 1.083 13.115 1.00 82.12 81 ASP A C 1
ATOM 653 O O . ASP A 1 81 ? 2.736 1.220 12.151 1.00 82.12 81 ASP A O 1
ATOM 657 N N . VAL A 1 82 ? 0.651 1.049 12.972 1.00 81.56 82 VAL A N 1
ATOM 658 C CA . VAL A 1 82 ? -0.026 1.162 11.672 1.00 81.56 82 VAL A CA 1
ATOM 659 C C . VAL A 1 82 ? 0.300 2.497 10.998 1.00 81.56 82 VAL A C 1
ATOM 661 O O . VAL A 1 82 ? 0.618 2.528 9.807 1.00 81.56 82 VAL A O 1
ATOM 664 N N . GLN A 1 83 ? 0.268 3.603 11.745 1.00 77.81 83 GLN A N 1
ATOM 665 C CA . GLN A 1 83 ? 0.604 4.925 11.217 1.00 77.81 83 GLN A CA 1
ATOM 666 C C . GLN A 1 83 ? 2.056 4.985 10.721 1.00 77.81 83 GLN A C 1
ATOM 668 O O . GLN A 1 83 ? 2.300 5.469 9.610 1.00 77.81 83 GLN A O 1
ATOM 673 N N . THR A 1 84 ? 3.004 4.467 11.510 1.00 82.12 84 THR A N 1
ATOM 674 C CA . THR A 1 84 ? 4.427 4.422 11.149 1.00 82.12 84 THR A CA 1
ATOM 675 C C . THR A 1 84 ? 4.660 3.581 9.897 1.00 82.12 84 THR A C 1
ATOM 677 O O . THR A 1 84 ? 5.334 4.044 8.980 1.00 82.12 84 THR A O 1
ATOM 680 N N . ILE A 1 85 ? 4.058 2.391 9.807 1.00 79.69 85 ILE A N 1
ATOM 681 C CA . ILE A 1 85 ? 4.211 1.494 8.650 1.00 79.69 85 ILE A CA 1
ATOM 682 C C . ILE A 1 85 ? 3.645 2.120 7.375 1.00 79.69 85 ILE A C 1
ATOM 684 O O . ILE A 1 85 ? 4.227 1.993 6.298 1.00 79.69 85 ILE A O 1
ATOM 688 N N . LEU A 1 86 ? 2.507 2.804 7.472 1.00 79.12 86 LEU A N 1
ATOM 689 C CA . LEU A 1 86 ? 1.907 3.435 6.304 1.00 79.12 86 LEU A CA 1
ATOM 690 C C . LEU A 1 86 ? 2.630 4.733 5.909 1.00 79.12 86 LEU A C 1
ATOM 692 O O . LEU A 1 86 ? 2.461 5.183 4.775 1.00 79.12 86 LEU A O 1
ATOM 696 N N . GLY A 1 87 ? 3.439 5.325 6.789 1.00 68.56 87 GLY A N 1
ATOM 697 C CA . GLY A 1 87 ? 4.176 6.558 6.508 1.00 68.56 87 GLY A CA 1
ATOM 698 C C . GLY A 1 87 ? 3.268 7.782 6.350 1.00 68.56 87 GLY A C 1
ATOM 699 O O . GLY A 1 87 ? 3.590 8.689 5.586 1.00 68.56 87 GLY A O 1
ATOM 700 N N . HIS A 1 88 ? 2.106 7.806 7.015 1.00 66.25 88 HIS A N 1
ATOM 701 C CA . HIS A 1 88 ? 1.229 8.981 7.008 1.00 66.25 88 HIS A CA 1
ATOM 702 C C . HIS A 1 88 ? 1.753 10.031 7.998 1.00 66.25 88 HIS A C 1
ATOM 704 O O . HIS A 1 88 ? 1.783 9.795 9.207 1.00 66.25 88 HIS A O 1
ATOM 710 N N . ALA A 1 89 ? 2.110 11.213 7.489 1.00 50.00 89 ALA A N 1
ATOM 711 C CA . ALA A 1 89 ? 2.497 12.359 8.315 1.00 50.00 89 ALA A CA 1
ATOM 712 C C . ALA A 1 89 ? 1.323 12.936 9.140 1.00 50.00 89 ALA A C 1
ATOM 714 O O . ALA A 1 89 ? 1.558 13.541 10.180 1.00 50.00 89 ALA A O 1
ATOM 715 N N . HIS A 1 90 ? 0.065 12.708 8.730 1.00 48.12 90 HIS A N 1
ATOM 716 C CA . HIS A 1 90 ? -1.128 13.192 9.438 1.00 48.12 90 HIS A CA 1
ATOM 717 C C . HIS A 1 90 ? -2.173 12.093 9.690 1.00 48.12 90 HIS A C 1
ATOM 719 O O . HIS A 1 90 ? -2.648 11.438 8.758 1.00 48.12 90 HIS A O 1
ATOM 725 N N . LEU A 1 91 ? -2.586 11.983 10.961 1.00 46.53 91 LEU A N 1
ATOM 726 C CA . LEU A 1 91 ? -3.650 11.108 11.485 1.00 46.53 91 LEU A CA 1
ATOM 727 C C . LEU A 1 91 ? -5.027 11.326 10.823 1.00 46.53 91 LEU A C 1
ATOM 729 O O . LEU A 1 91 ? -5.850 10.413 10.812 1.00 46.53 91 LEU A O 1
ATOM 733 N N . ALA A 1 92 ? -5.257 12.487 10.204 1.00 44.59 92 ALA A N 1
ATOM 734 C CA . ALA A 1 92 ? -6.508 12.829 9.518 1.00 44.59 92 ALA A CA 1
ATOM 735 C C . ALA A 1 92 ? -6.821 11.930 8.300 1.00 44.59 92 ALA A C 1
ATOM 737 O O . ALA A 1 92 ? -7.961 11.849 7.864 1.00 44.59 92 ALA A O 1
ATOM 738 N N . THR A 1 93 ? -5.830 11.209 7.759 1.00 50.41 93 THR A N 1
ATOM 739 C CA . THR A 1 93 ? -6.049 10.218 6.678 1.00 50.41 93 THR A CA 1
ATOM 740 C C . THR A 1 93 ? -6.269 8.794 7.189 1.00 50.41 93 THR A C 1
ATOM 742 O O . THR A 1 93 ? -6.560 7.900 6.400 1.00 50.41 93 THR A O 1
ATOM 745 N N . THR A 1 94 ? -6.155 8.576 8.504 1.00 50.12 94 THR A N 1
ATOM 746 C CA . THR A 1 94 ? -6.490 7.305 9.162 1.00 50.12 94 THR A CA 1
ATOM 747 C C . THR A 1 94 ? -7.894 7.279 9.762 1.00 50.12 94 THR A C 1
ATOM 749 O O . THR A 1 94 ? -8.418 6.192 9.990 1.00 50.12 94 THR A O 1
ATOM 752 N N . GLU A 1 95 ? -8.525 8.440 9.964 1.00 49.25 95 GLU A N 1
ATOM 753 C CA . GLU A 1 95 ? -9.894 8.535 10.490 1.00 49.25 95 GLU A CA 1
ATOM 754 C C . GLU A 1 95 ? -10.917 7.871 9.563 1.00 49.25 95 GLU A C 1
ATOM 756 O O . GLU A 1 95 ? -11.785 7.151 10.046 1.00 49.25 95 GLU A O 1
ATOM 761 N N . THR A 1 96 ? -10.757 7.970 8.238 1.00 53.38 96 THR A N 1
ATOM 762 C CA . THR A 1 96 ? -11.633 7.261 7.287 1.00 53.38 96 THR A CA 1
ATOM 763 C C . THR A 1 96 ? -11.588 5.737 7.466 1.00 53.38 96 THR A C 1
ATOM 765 O O . THR A 1 96 ? -12.608 5.083 7.288 1.00 53.38 96 THR A O 1
ATOM 768 N N . TYR A 1 97 ? -10.453 5.160 7.888 1.00 52.66 97 TYR A N 1
ATOM 769 C CA . TYR A 1 97 ? -10.346 3.711 8.116 1.00 52.66 97 TYR A CA 1
ATOM 770 C C . TYR A 1 97 ? -11.024 3.246 9.411 1.00 52.66 97 TYR A C 1
ATOM 772 O O . TYR A 1 97 ? -11.287 2.055 9.561 1.00 52.66 97 TYR A O 1
ATOM 780 N N . LEU A 1 98 ? -11.258 4.154 10.363 1.00 53.41 98 LEU A N 1
ATOM 781 C CA . LEU A 1 98 ? -11.906 3.842 11.639 1.00 53.41 98 LEU A CA 1
ATOM 782 C C . LEU A 1 98 ? -13.434 3.869 11.522 1.00 53.41 98 LEU A C 1
ATOM 784 O O . LEU A 1 98 ? -14.099 3.089 12.197 1.00 53.41 98 LEU A O 1
ATOM 788 N N . VAL A 1 99 ? -13.971 4.722 10.644 1.00 50.94 99 VAL A N 1
ATOM 789 C CA . VAL A 1 99 ? -15.418 4.949 10.488 1.00 50.94 99 VAL A CA 1
ATOM 790 C C . VAL A 1 99 ? -16.156 3.735 9.902 1.00 50.94 99 VAL A C 1
ATOM 792 O O . VAL A 1 99 ? -17.315 3.515 10.229 1.00 50.94 99 VAL A O 1
ATOM 795 N N . GLU A 1 100 ? -15.516 2.899 9.078 1.00 51.59 100 GLU A N 1
ATOM 796 C CA . GLU A 1 100 ? -16.192 1.726 8.489 1.00 51.59 100 GLU A CA 1
ATOM 797 C C . GLU A 1 100 ? -16.318 0.513 9.438 1.00 51.59 100 GLU A C 1
ATOM 799 O O . GLU A 1 100 ? -17.019 -0.444 9.108 1.00 51.59 100 GLU A O 1
ATOM 804 N N . ASP A 1 101 ? -15.664 0.513 10.608 1.00 56.94 101 ASP A N 1
ATOM 805 C CA . ASP A 1 101 ? -15.555 -0.672 11.484 1.00 56.94 101 ASP A CA 1
ATOM 806 C C . ASP A 1 101 ? -16.297 -0.503 12.831 1.00 56.94 101 ASP A C 1
ATOM 808 O O . ASP A 1 101 ? -15.911 -1.115 13.832 1.00 56.94 101 ASP A O 1
ATOM 812 N N . ASP A 1 102 ? -17.384 0.282 12.867 1.00 56.84 102 ASP A N 1
ATOM 813 C CA . ASP A 1 102 ? -18.253 0.494 14.046 1.00 56.84 102 ASP A CA 1
ATOM 814 C C . ASP A 1 102 ? -18.575 -0.805 14.828 1.00 56.84 102 ASP A C 1
ATOM 816 O O . ASP A 1 102 ? -18.378 -0.844 16.050 1.00 56.84 102 ASP A O 1
ATOM 820 N N . PRO A 1 103 ? -18.962 -1.930 14.185 1.00 57.03 103 PRO A N 1
ATOM 821 C CA . PRO A 1 103 ? -19.239 -3.179 14.900 1.00 57.03 103 PRO A CA 1
ATOM 822 C C . PRO A 1 103 ? -17.997 -3.785 15.571 1.00 57.03 103 PRO A C 1
ATOM 824 O O . PRO A 1 103 ? -18.097 -4.446 16.606 1.00 57.03 103 PRO A O 1
ATOM 827 N N . GLN A 1 104 ? -16.809 -3.577 14.996 1.00 60.66 104 GLN A N 1
ATOM 828 C CA . GLN A 1 104 ? -15.546 -4.108 15.517 1.00 60.66 104 GLN A CA 1
ATOM 829 C C . GLN A 1 104 ? -14.967 -3.238 16.629 1.00 60.66 104 GLN A C 1
ATOM 831 O O . GLN A 1 104 ? -14.286 -3.762 17.515 1.00 60.66 104 GLN A O 1
ATOM 836 N N . VAL A 1 105 ? -15.226 -1.927 16.605 1.00 64.12 105 VAL A N 1
ATOM 837 C CA . VAL A 1 105 ? -14.931 -1.035 17.733 1.00 64.12 105 VAL A CA 1
ATOM 838 C C . VAL A 1 105 ? -15.778 -1.446 18.931 1.00 64.12 105 VAL A C 1
ATOM 840 O O . VAL A 1 105 ? -15.221 -1.702 19.996 1.00 64.12 105 VAL A O 1
ATOM 843 N N . ILE A 1 106 ? -17.088 -1.634 18.738 1.00 65.88 106 ILE A N 1
ATOM 844 C CA . ILE A 1 106 ? -17.995 -2.110 19.793 1.00 65.88 106 ILE A CA 1
ATOM 845 C C . ILE A 1 106 ? -17.529 -3.462 20.341 1.00 65.88 106 ILE A C 1
ATOM 847 O O . ILE A 1 106 ? -17.443 -3.632 21.556 1.00 65.88 106 ILE A O 1
ATOM 851 N N . ARG A 1 107 ? -17.166 -4.412 19.466 1.00 68.00 107 ARG A N 1
ATOM 852 C CA . ARG A 1 107 ? -16.641 -5.717 19.892 1.00 68.00 107 ARG A CA 1
ATOM 853 C C . ARG A 1 107 ? -15.363 -5.577 20.720 1.00 68.00 107 ARG A C 1
ATOM 855 O O . ARG A 1 107 ? -15.303 -6.136 21.804 1.00 68.00 107 ARG A O 1
ATOM 862 N N . ARG A 1 108 ? -14.375 -4.801 20.260 1.00 66.81 108 ARG A N 1
ATOM 863 C CA . ARG A 1 108 ? -13.113 -4.585 20.993 1.00 66.81 108 ARG A CA 1
ATOM 864 C C . ARG A 1 108 ? -13.323 -3.899 22.335 1.00 66.81 108 ARG A C 1
ATOM 866 O O . ARG A 1 108 ? -12.712 -4.307 23.312 1.00 66.81 108 ARG A O 1
ATOM 873 N N . VAL A 1 109 ? -14.178 -2.878 22.390 1.00 73.50 109 VAL A N 1
ATOM 874 C CA . VAL A 1 109 ? -14.516 -2.194 23.645 1.00 73.50 109 VAL A CA 1
ATOM 875 C C . VAL A 1 109 ? -15.193 -3.168 24.600 1.00 73.50 109 VAL A C 1
ATOM 877 O O . VAL A 1 109 ? -14.809 -3.232 25.761 1.00 73.50 109 VAL A O 1
ATOM 880 N N . ARG A 1 110 ? -16.142 -3.974 24.115 1.00 74.19 110 ARG A N 1
ATOM 881 C CA . ARG A 1 110 ? -16.797 -5.007 24.920 1.00 74.19 110 ARG A CA 1
ATOM 882 C C . ARG A 1 110 ? -15.805 -6.054 25.424 1.00 74.19 110 ARG A C 1
ATOM 884 O O . ARG A 1 110 ? -15.843 -6.368 26.603 1.00 74.19 110 ARG A O 1
ATOM 891 N N . ASP A 1 111 ? -14.927 -6.568 24.570 1.00 77.50 111 ASP A N 1
ATOM 892 C CA . ASP A 1 111 ? -13.938 -7.583 24.949 1.00 77.50 111 ASP A CA 1
ATOM 893 C C . ASP A 1 111 ? -12.919 -7.006 25.956 1.00 77.50 111 ASP A C 1
ATOM 895 O O . ASP A 1 111 ? -12.550 -7.666 26.922 1.00 77.50 111 ASP A O 1
ATOM 899 N N . HIS A 1 112 ? -12.523 -5.739 25.790 1.00 73.81 112 HIS A N 1
ATOM 900 C CA . HIS A 1 112 ? -11.659 -5.015 26.730 1.00 73.81 112 HIS A CA 1
ATOM 901 C C . HIS A 1 112 ? -12.335 -4.749 28.082 1.00 73.81 112 HIS A C 1
ATOM 903 O O . HIS A 1 112 ? -11.694 -4.859 29.123 1.00 73.81 112 HIS A O 1
ATOM 909 N N . LEU A 1 113 ? -13.625 -4.399 28.086 1.00 76.12 113 LEU A N 1
ATOM 910 C CA . LEU A 1 113 ? -14.409 -4.254 29.316 1.00 76.12 113 LEU A CA 1
ATOM 911 C C . LEU A 1 113 ? -14.617 -5.609 30.003 1.00 76.12 113 LEU A C 1
ATOM 913 O O . LEU A 1 113 ? -14.408 -5.707 31.205 1.00 76.12 113 LEU A O 1
ATOM 917 N N . ALA A 1 114 ? -14.915 -6.665 29.246 1.00 74.50 114 ALA A N 1
ATOM 918 C CA . ALA A 1 114 ? -15.041 -8.019 29.778 1.00 74.50 114 ALA A CA 1
ATOM 919 C C . ALA A 1 114 ? -13.725 -8.530 30.392 1.00 74.50 114 ALA A C 1
ATOM 921 O O . ALA A 1 114 ? -13.756 -9.190 31.423 1.00 74.50 114 ALA A O 1
ATOM 922 N N . GLY A 1 115 ? -12.572 -8.180 29.812 1.00 68.81 115 GLY A N 1
ATOM 923 C CA . GLY A 1 115 ? -11.256 -8.472 30.394 1.00 68.81 115 GLY A CA 1
ATOM 924 C C . GLY A 1 115 ? -10.881 -7.592 31.595 1.00 68.81 115 GLY A C 1
ATOM 925 O O . GLY A 1 115 ? -9.968 -7.936 32.336 1.00 68.81 115 GLY A O 1
ATOM 926 N N . ARG A 1 116 ? -11.569 -6.463 31.818 1.00 63.25 116 ARG A N 1
ATOM 927 C CA . ARG A 1 116 ? -11.456 -5.678 33.062 1.00 63.25 116 ARG A CA 1
ATOM 928 C C . ARG A 1 116 ? -12.317 -6.233 34.191 1.00 63.25 116 ARG A C 1
ATOM 930 O O . ARG A 1 116 ? -11.943 -6.070 35.347 1.00 63.25 116 ARG A O 1
ATOM 937 N N . ASP A 1 117 ? -13.441 -6.851 33.841 1.00 56.56 117 ASP A N 1
ATOM 938 C CA . ASP A 1 117 ? -14.315 -7.564 34.775 1.00 56.56 117 ASP A CA 1
ATOM 939 C C . ASP A 1 117 ? -13.802 -8.977 35.092 1.00 56.56 117 ASP A C 1
ATOM 941 O O . ASP A 1 117 ? -14.333 -9.635 35.989 1.00 56.56 117 ASP A O 1
ATOM 945 N N . GLU A 1 118 ? -12.757 -9.449 34.399 1.00 51.91 118 GLU A N 1
ATOM 946 C CA . GLU A 1 118 ? -11.998 -10.607 34.852 1.00 51.91 118 GLU A CA 1
ATOM 947 C C . GLU A 1 118 ? -11.385 -10.235 36.209 1.00 51.91 118 GLU A C 1
ATOM 949 O O . GLU A 1 118 ? -10.590 -9.289 36.282 1.00 51.91 118 GLU A O 1
ATOM 954 N N . PRO A 1 119 ? -11.792 -10.898 37.309 1.00 49.53 119 PRO A N 1
ATOM 955 C CA . PRO A 1 119 ? -11.313 -10.528 38.621 1.00 49.53 119 PRO A CA 1
ATOM 956 C C . PRO A 1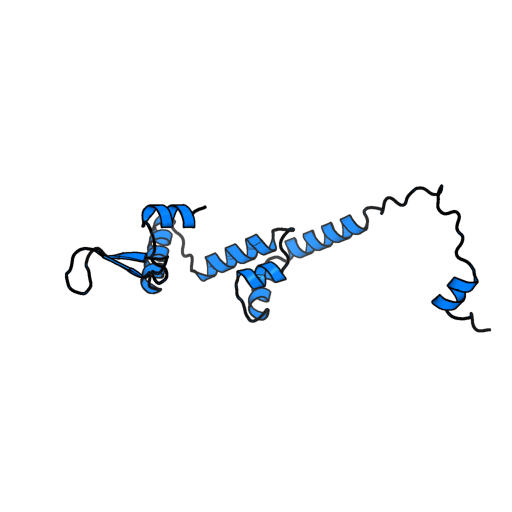 119 ? -9.797 -10.615 38.580 1.00 49.53 119 PRO A C 1
ATOM 958 O O . PRO A 1 119 ? -9.247 -11.666 38.243 1.00 49.53 119 PRO A O 1
ATOM 961 N N . LEU A 1 120 ? -9.112 -9.533 38.963 1.00 47.72 120 LEU A N 1
ATOM 962 C CA . LEU A 1 120 ? -7.775 -9.688 39.515 1.00 47.72 120 LEU A CA 1
ATOM 963 C C . LEU A 1 120 ? -7.900 -10.849 40.497 1.00 47.72 120 LEU A C 1
ATOM 965 O O . LEU A 1 120 ? -8.702 -10.756 41.431 1.00 47.72 120 LEU A O 1
ATOM 969 N N . THR A 1 121 ? -7.194 -11.954 40.254 1.00 49.50 121 THR A N 1
ATOM 970 C CA . THR A 1 121 ? -7.033 -12.996 41.262 1.00 49.50 121 THR A C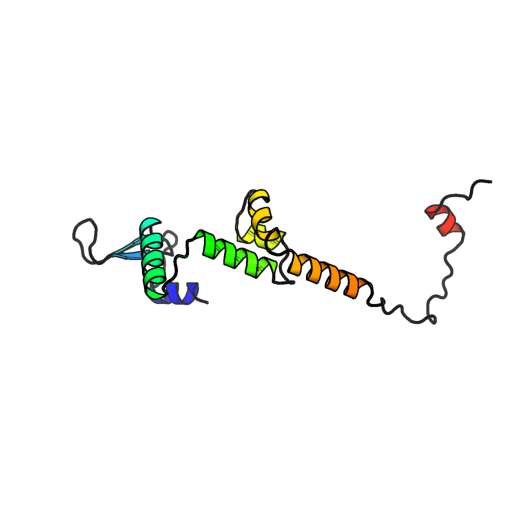A 1
ATOM 971 C C . THR A 1 121 ? -6.281 -12.327 42.397 1.00 49.50 121 THR A C 1
ATOM 973 O O . THR A 1 121 ? -5.053 -12.331 42.450 1.00 49.50 121 THR A O 1
ATOM 976 N N . LEU A 1 122 ? -7.028 -11.636 43.252 1.00 51.03 122 LEU A N 1
ATOM 977 C CA . LEU A 1 122 ? -6.533 -11.079 44.481 1.00 51.03 122 LEU A CA 1
ATOM 978 C C . LEU A 1 122 ? -6.022 -12.297 45.246 1.00 51.03 122 LEU A C 1
ATOM 980 O O . LEU A 1 122 ? -6.781 -13.266 45.390 1.00 51.03 122 LEU A O 1
ATOM 984 N N . PRO A 1 123 ? -4.747 -12.310 45.678 1.00 46.72 123 PRO A N 1
ATOM 985 C CA . PRO A 1 123 ? -4.309 -13.327 46.611 1.00 46.72 123 PRO A CA 1
ATOM 986 C C . PRO A 1 123 ? -5.343 -13.362 47.736 1.00 46.72 123 PRO A C 1
ATOM 988 O O . PRO A 1 123 ? -5.761 -12.310 48.230 1.00 46.72 123 PRO A O 1
ATOM 991 N N . GLY A 1 124 ? -5.847 -14.563 48.034 1.00 49.16 124 GLY A N 1
ATOM 992 C CA . GLY A 1 124 ? -6.920 -14.749 49.005 1.00 49.16 124 GLY A CA 1
ATOM 993 C C . GLY A 1 124 ? -6.593 -14.056 50.335 1.00 49.16 124 GLY A C 1
ATOM 994 O O . GLY A 1 124 ? -5.425 -13.760 50.591 1.00 49.16 124 GLY A O 1
ATOM 995 N N . PRO A 1 125 ? -7.594 -13.796 51.194 1.00 50.47 125 PRO A N 1
ATOM 996 C CA . PRO A 1 125 ? -7.484 -12.970 52.406 1.00 50.47 125 PRO A CA 1
ATOM 997 C C . PRO A 1 125 ? -6.625 -13.582 53.539 1.00 50.47 125 PRO A C 1
ATOM 999 O O . PRO A 1 125 ? -6.989 -13.518 54.708 1.00 50.47 125 PRO A O 1
ATOM 1002 N N . GLY A 1 126 ? -5.483 -14.186 53.210 1.00 49.94 126 GLY A N 1
ATOM 1003 C CA . GLY A 1 126 ? -4.556 -14.837 54.125 1.00 49.94 126 GLY A CA 1
ATOM 1004 C C . GLY A 1 126 ? -3.172 -14.196 54.229 1.00 49.94 126 GLY A C 1
ATOM 1005 O O . GLY A 1 126 ? -2.383 -14.717 55.003 1.00 49.94 126 GLY A O 1
ATOM 1006 N N . ASP A 1 127 ? -2.859 -13.110 53.504 1.00 51.69 127 ASP A N 1
ATOM 1007 C CA . ASP A 1 127 ? -1.504 -12.515 53.570 1.00 51.69 127 ASP A CA 1
ATOM 1008 C C . ASP A 1 127 ? -1.450 -10.973 53.609 1.00 51.69 127 ASP A C 1
ATOM 1010 O O . ASP A 1 127 ? -0.387 -10.362 53.544 1.00 51.69 127 ASP A O 1
ATOM 1014 N N . ALA A 1 128 ? -2.594 -10.302 53.769 1.00 49.03 128 ALA A N 1
ATOM 1015 C CA . ALA A 1 128 ? -2.647 -8.848 53.953 1.00 49.03 128 ALA A CA 1
ATOM 1016 C C . A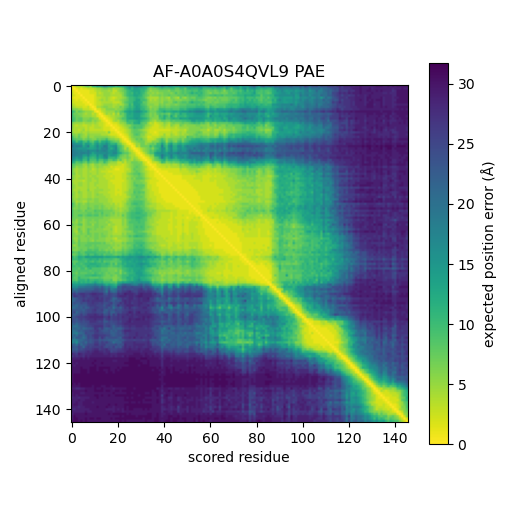LA A 1 128 ? -2.721 -8.466 55.444 1.00 49.03 128 ALA A C 1
ATOM 1018 O O . ALA A 1 128 ? -3.621 -7.746 55.871 1.00 49.03 128 ALA A O 1
ATOM 1019 N N . THR A 1 129 ? -1.779 -8.942 56.261 1.00 48.28 129 THR A N 1
ATOM 1020 C CA . THR A 1 129 ? -1.620 -8.510 57.667 1.00 48.28 129 THR A CA 1
ATOM 1021 C C . THR A 1 129 ? -0.675 -7.322 57.810 1.00 48.28 129 THR A C 1
ATOM 1023 O O . THR A 1 129 ? 0.217 -7.311 58.653 1.00 48.28 129 THR A O 1
ATOM 1026 N N . THR A 1 130 ? -0.928 -6.265 57.043 1.00 53.91 130 THR A N 1
ATOM 1027 C CA . THR A 1 130 ? -0.439 -4.939 57.426 1.00 53.91 130 THR A CA 1
ATOM 1028 C C . THR A 1 130 ? -1.583 -3.949 57.265 1.00 53.91 130 THR A C 1
ATOM 1030 O O . THR A 1 130 ? -1.784 -3.432 56.166 1.00 53.91 130 THR A O 1
ATOM 1033 N N . PRO A 1 131 ? -2.387 -3.691 58.316 1.00 61.38 131 PRO A N 1
ATOM 1034 C CA . PRO A 1 131 ? -3.293 -2.555 58.274 1.00 61.38 131 PRO A CA 1
ATOM 1035 C C . PRO A 1 131 ? -2.447 -1.297 58.051 1.00 61.38 131 PRO A C 1
ATOM 1037 O O . PRO A 1 131 ? -1.489 -1.052 58.788 1.00 61.38 131 PRO A O 1
ATOM 1040 N N . TYR A 1 132 ? -2.773 -0.538 57.002 1.00 59.75 132 TYR A N 1
ATOM 1041 C CA . TYR A 1 132 ? -2.156 0.758 56.734 1.00 59.75 132 TYR A CA 1
ATOM 1042 C C . TYR A 1 132 ? -2.193 1.604 58.005 1.00 59.75 132 TYR A C 1
ATOM 1044 O O . TYR A 1 132 ? -3.234 1.711 58.664 1.00 59.75 132 TYR A O 1
ATOM 1052 N N . ARG A 1 133 ? -1.046 2.180 58.373 1.00 59.03 133 ARG A N 1
ATOM 1053 C CA . ARG A 1 133 ? -0.956 3.023 59.561 1.00 59.03 133 ARG A CA 1
ATOM 1054 C C . ARG A 1 133 ? -1.811 4.266 59.352 1.00 59.03 133 ARG A C 1
ATOM 1056 O O . ARG A 1 133 ? -1.822 4.853 58.273 1.00 59.03 133 ARG A O 1
ATOM 1063 N N . ALA A 1 134 ? -2.529 4.674 60.396 1.00 63.94 134 ALA A N 1
ATOM 1064 C CA . ALA A 1 134 ? -3.407 5.845 60.352 1.00 63.94 134 ALA A CA 1
ATOM 1065 C C . ALA A 1 134 ? -2.650 7.129 59.949 1.00 63.94 134 ALA A C 1
ATOM 1067 O O . ALA A 1 134 ? -3.222 8.037 59.343 1.00 63.94 134 ALA A O 1
ATOM 1068 N N . GLU A 1 135 ? -1.346 7.169 60.234 1.00 61.81 135 GLU A N 1
ATOM 1069 C CA . GLU A 1 135 ? -0.423 8.229 59.823 1.00 61.81 135 GLU A CA 1
ATOM 1070 C C . GLU A 1 135 ? -0.352 8.375 58.292 1.00 61.81 135 GLU A C 1
ATOM 1072 O O . GLU A 1 135 ? -0.469 9.486 57.774 1.00 61.81 135 GLU A O 1
ATOM 1077 N N . ASP A 1 136 ? -0.249 7.261 57.561 1.00 65.56 136 ASP A N 1
ATOM 1078 C CA . ASP A 1 136 ? -0.112 7.250 56.099 1.00 65.56 136 ASP A CA 1
ATOM 1079 C C . ASP A 1 136 ? -1.404 7.701 55.410 1.00 65.56 136 ASP A C 1
ATOM 1081 O O . ASP A 1 136 ? -1.385 8.445 54.427 1.00 65.56 136 ASP A O 1
ATOM 1085 N N . LEU A 1 137 ? -2.552 7.306 55.968 1.00 69.88 137 LEU A N 1
ATOM 1086 C CA . LEU A 1 137 ? -3.861 7.731 55.470 1.00 69.88 137 LEU A CA 1
ATOM 1087 C C . LEU A 1 137 ? -4.073 9.241 55.642 1.00 69.88 137 LEU A C 1
ATOM 1089 O O . LEU A 1 137 ? -4.713 9.871 54.802 1.00 69.88 137 LEU A O 1
ATOM 1093 N N . THR A 1 138 ? -3.484 9.837 56.681 1.00 72.75 138 THR A N 1
ATOM 1094 C CA . THR A 1 138 ? -3.573 11.281 56.945 1.00 72.75 138 THR A CA 1
ATOM 1095 C C . THR A 1 138 ? -2.765 12.096 55.930 1.00 72.75 138 THR A C 1
ATOM 1097 O O . THR A 1 138 ? -3.183 13.189 55.548 1.00 72.75 138 THR A O 1
ATOM 1100 N N . VAL A 1 139 ? -1.642 11.560 55.439 1.00 69.88 139 VAL A N 1
ATOM 1101 C CA . VAL A 1 139 ? -0.844 12.184 54.367 1.00 69.88 139 VAL A CA 1
ATOM 1102 C C . VAL A 1 139 ? -1.581 12.135 53.028 1.00 69.88 139 VAL A C 1
ATOM 1104 O O . VAL A 1 139 ? -1.542 13.101 52.269 1.00 69.88 139 VAL A O 1
ATOM 1107 N N . LEU A 1 140 ? -2.261 11.021 52.739 1.00 64.06 140 LEU A N 1
ATOM 1108 C CA . LEU A 1 140 ? -2.881 10.784 51.434 1.00 64.06 140 LEU A CA 1
ATOM 1109 C C . LEU A 1 140 ? -4.243 11.476 51.270 1.00 64.06 140 LEU A C 1
ATOM 1111 O O . LEU A 1 140 ? -4.584 11.912 50.173 1.00 64.06 140 LEU A O 1
ATOM 1115 N N . LEU A 1 141 ? -5.024 11.556 52.350 1.00 75.94 141 LEU A N 1
ATOM 1116 C CA . LEU A 1 141 ? -6.400 12.068 52.330 1.00 75.94 141 LEU A CA 1
ATOM 1117 C C . LEU A 1 141 ? -6.538 13.450 52.982 1.00 75.94 141 LEU A C 1
ATOM 1119 O O . LEU A 1 141 ? -7.589 14.079 52.870 1.00 75.94 141 LEU A O 1
ATOM 1123 N N . GLY A 1 142 ? -5.476 13.936 53.630 1.00 63.72 142 GLY A N 1
ATOM 1124 C CA . GLY A 1 142 ? -5.512 15.142 54.448 1.00 63.72 142 GLY A CA 1
ATOM 1125 C C . GLY A 1 142 ? -6.277 14.936 55.765 1.00 63.72 142 GLY A C 1
ATOM 1126 O O . GLY A 1 142 ? -7.015 13.961 55.929 1.00 63.72 142 GLY A O 1
ATOM 1127 N N . PRO A 1 143 ? -6.102 15.835 56.751 1.00 65.94 143 PRO A N 1
ATOM 1128 C CA . PRO A 1 143 ? -6.831 15.744 58.008 1.00 65.94 143 PRO A CA 1
ATOM 1129 C C . PRO A 1 143 ? -8.331 15.958 57.770 1.00 65.94 143 PRO A C 1
ATOM 1131 O O . PRO A 1 143 ? -8.733 16.919 57.112 1.00 65.94 143 PRO A O 1
ATOM 1134 N N . ALA A 1 144 ? -9.163 15.081 58.338 1.00 61.50 144 ALA A N 1
ATOM 1135 C CA . ALA A 1 144 ? -10.611 15.252 58.331 1.00 61.50 144 ALA A CA 1
ATOM 1136 C C . ALA A 1 144 ? -10.969 16.538 59.095 1.00 61.50 144 ALA A C 1
ATOM 1138 O O . ALA A 1 144 ? -10.796 16.624 60.313 1.00 61.50 144 ALA A O 1
ATOM 1139 N N . GLY A 1 145 ? -11.399 17.558 58.349 1.00 57.19 145 GLY A N 1
ATOM 1140 C CA . GLY A 1 145 ? -11.869 18.830 58.888 1.00 57.19 145 GLY A CA 1
ATOM 1141 C C . GLY A 1 145 ? -13.048 18.625 59.841 1.00 57.19 145 GLY A C 1
ATOM 1142 O O . GLY A 1 145 ? -13.889 17.754 59.618 1.00 57.19 145 GLY A O 1
ATOM 1143 N N . ARG A 1 146 ? -13.053 19.409 60.918 1.00 42.41 146 ARG A N 1
ATOM 1144 C CA . ARG A 1 146 ? -14.030 19.367 62.009 1.00 42.41 146 ARG A CA 1
ATOM 1145 C C . ARG A 1 146 ? -15.268 20.198 61.697 1.00 42.41 146 ARG A C 1
ATOM 1147 O O . ARG A 1 146 ? -15.090 21.270 61.076 1.00 42.41 146 ARG A O 1
#

Solvent-accessible surface area (backbone atoms only — not comparable to full-atom values): 9289 Å² total; per-residue (Å²): 116,68,68,59,54,52,42,66,73,75,41,92,72,54,96,89,48,70,88,57,59,38,83,32,84,60,32,99,84,72,47,72,62,39,77,41,73,58,44,72,67,55,52,52,51,52,46,52,52,51,21,66,75,69,76,49,84,74,50,76,64,52,54,52,49,53,50,50,54,56,44,72,68,35,90,91,46,51,73,66,56,52,37,61,74,70,66,58,93,54,70,81,75,51,51,69,71,55,67,80,40,58,73,57,52,52,47,49,53,50,53,53,50,53,61,64,68,48,72,76,83,63,78,66,99,80,74,81,86,67,80,79,54,72,69,60,53,38,72,76,71,46,77,83,81,129

Mean predicted aligned error: 16.74 Å

Secondary structure (DSSP, 8-state):
-HHHHHHHHH----TTS-S-EEEESS-TTS-S-EEEE--HHHHHHHHHHHHHHHT----HHHHHHHHHHHHHT-TTS-HHHHHHHHT-S-GGGTHHHHHTTHHHHHHHHHHHHHHHSS---PPPTTS---PPPHHHHHHHH-----

Sequence (146 aa):
MWLRLHVEEIGRLGADTPVWQTLRRRARDGGPPGRVPLSYEALRAVLRRANGLLGTNWSMHDLRHTCALRMIRDARLSLRDVQTILGHAHLATTETYLVEDDPQVIRRVRDHLAGRDEPLTLPGPGDATTPYRAEDLTVLLGPAGR

Foldseek 3Di:
DVLVVQCVVVDDDDPPRASAWDFDCADPVRDHTDTDHCDPVNVVVVVVVVCVVVVHDDDPVVVLLVVLLVQVPPPVHDPVNSCVVSVDPDCVVVVVSVVVPVVVVVVVVVVVVVVVVPDPPPPPPPPPPDDPDPVVVCVVVPDDDD

InterPro domains:
  IPR002104 Integrase, catalytic domain [PF00589] (36-99)
  IPR002104 Integrase, catalytic domain [PS51898] (1-111)
  IPR011010 DNA breaking-rejoining enzyme, catalytic core [SSF56349] (3-102)
  IPR013762 Integrase-like, catalytic domain superfamily [G3DSA:1.10.443.10] (2-118)

Radius of gyration: 28.72 Å; Cα contacts (8 Å, |Δi|>4): 65; chains: 1; bounding box: 43×34×92 Å